Protein AF-A0A2P2MQB2-F1 (afdb_monomer_lite)

Sequence (134 aa):
MSSIVEQGYGVGDVISLLWFKRSLPRYCTQFIEICIMLCADHGPCVSGAHNTIVTARAGKDLVSSLVSGLLTIGPRFGGAIDDAARYFKDAYNRVSFNELFFGQTQDTLVFHSHLLQDILSLGFLSTLLESDAL

Radius of gyration: 20.1 Å; chains: 1; bounding box: 30×62×51 Å

Organism: Rhizophora mucronata (NCBI:txid61149)

Foldseek 3Di:
DVVCVVVPHDPLQVCCCVPVVDRDPPVNSVVVVVVCVVVVDDDCLAQLNVQLVVCVVVVDDNVRSNVSSVVVDDCQEVVLVVVVVVVVVVVVVPPPPDDDDDDCVVVVVVSVVRVCSNNVSPDPVPVVVVVVVD

Structure (mmCIF, N/CA/C/O backbone):
data_AF-A0A2P2MQB2-F1
#
_entry.id   AF-A0A2P2MQB2-F1
#
loop_
_atom_site.group_PDB
_atom_site.id
_atom_site.type_symbol
_atom_site.label_atom_id
_atom_site.label_alt_id
_atom_site.label_comp_id
_atom_site.label_asym_id
_atom_site.label_entity_id
_atom_site.label_seq_id
_atom_site.pdbx_PDB_ins_code
_atom_site.Cartn_x
_atom_site.Cartn_y
_atom_site.Cartn_z
_atom_site.occupancy
_atom_site.B_iso_or_equiv
_atom_site.auth_seq_id
_atom_site.auth_comp_id
_atom_site.auth_asym_id
_atom_site.auth_atom_id
_atom_site.pdbx_PDB_model_num
ATOM 1 N N . MET A 1 1 ? 2.271 -23.656 10.347 1.00 57.75 1 MET A N 1
ATOM 2 C CA . MET A 1 1 ? 2.792 -22.442 11.017 1.00 57.75 1 MET A CA 1
ATOM 3 C C . MET A 1 1 ? 4.130 -22.703 11.696 1.00 57.75 1 MET A C 1
ATOM 5 O O . MET A 1 1 ? 5.021 -21.896 11.488 1.00 57.75 1 MET A O 1
ATOM 9 N N . SER A 1 2 ? 4.313 -23.826 12.406 1.00 70.56 2 SER A N 1
ATOM 10 C CA . SER A 1 2 ? 5.605 -24.205 13.014 1.00 70.56 2 SER A CA 1
ATOM 11 C C . SER A 1 2 ? 6.774 -24.206 12.021 1.00 70.56 2 SER A C 1
ATOM 13 O O . SER A 1 2 ? 7.760 -23.523 12.252 1.00 70.56 2 SER A O 1
ATOM 15 N N . SER A 1 3 ? 6.612 -24.833 10.851 1.00 73.31 3 SER A N 1
ATOM 16 C CA . SER A 1 3 ? 7.680 -24.928 9.843 1.00 73.31 3 SER A CA 1
ATOM 17 C C . SER A 1 3 ? 8.157 -23.583 9.277 1.00 73.31 3 SER A C 1
ATOM 19 O O . SER A 1 3 ? 9.306 -23.471 8.877 1.00 73.31 3 SER A O 1
ATOM 21 N N . ILE A 1 4 ? 7.299 -22.558 9.233 1.00 75.81 4 ILE A N 1
ATOM 22 C CA . ILE A 1 4 ? 7.639 -21.225 8.696 1.00 75.81 4 ILE A CA 1
ATOM 23 C C . ILE A 1 4 ? 8.520 -20.471 9.699 1.00 75.81 4 ILE A C 1
ATOM 25 O O . ILE A 1 4 ? 9.520 -19.862 9.325 1.00 75.81 4 ILE A O 1
ATOM 29 N N . VAL A 1 5 ? 8.169 -20.562 10.984 1.00 75.94 5 VAL A N 1
ATOM 30 C CA . VAL A 1 5 ? 8.920 -19.936 12.079 1.00 75.94 5 VAL A CA 1
ATOM 31 C C . VAL A 1 5 ? 10.243 -20.670 12.315 1.00 75.94 5 VAL A C 1
ATOM 33 O O . VAL A 1 5 ? 11.278 -20.031 12.465 1.00 75.94 5 VAL A O 1
ATOM 36 N N . GLU A 1 6 ? 10.237 -22.005 12.273 1.00 80.00 6 GLU A N 1
ATOM 37 C CA . GLU A 1 6 ? 11.435 -22.842 12.443 1.00 80.00 6 GLU A CA 1
ATOM 38 C C . GLU A 1 6 ? 12.462 -22.652 11.320 1.00 80.00 6 GLU A C 1
ATOM 40 O O . GLU A 1 6 ? 13.664 -22.724 11.560 1.00 80.00 6 GLU A O 1
ATOM 45 N N . GLN A 1 7 ? 12.003 -22.383 10.095 1.00 80.94 7 GLN A N 1
ATOM 46 C CA . GLN A 1 7 ? 12.876 -22.156 8.942 1.00 80.94 7 GLN A CA 1
ATOM 47 C C . GLN A 1 7 ? 13.332 -20.690 8.805 1.00 80.94 7 GLN A C 1
ATOM 49 O O . GLN A 1 7 ? 14.049 -20.368 7.860 1.00 80.94 7 GLN A O 1
ATOM 54 N N . GLY A 1 8 ? 12.941 -19.807 9.733 1.00 83.62 8 GLY A N 1
ATOM 55 C CA . GLY A 1 8 ? 13.397 -18.414 9.775 1.00 83.62 8 GLY A CA 1
ATOM 56 C C . GLY A 1 8 ? 12.862 -17.534 8.643 1.00 83.62 8 GLY A C 1
ATOM 57 O O . GLY A 1 8 ? 13.577 -16.644 8.187 1.00 83.62 8 GLY A O 1
ATOM 58 N N . TYR A 1 9 ? 11.638 -17.790 8.171 1.00 89.25 9 TYR A N 1
ATOM 59 C CA . TYR A 1 9 ? 11.005 -16.997 7.111 1.00 89.25 9 TYR A CA 1
ATOM 60 C C . TYR A 1 9 ? 10.718 -15.571 7.599 1.00 89.25 9 TYR A C 1
ATOM 62 O O . TYR A 1 9 ? 10.142 -15.378 8.673 1.00 89.25 9 TYR A O 1
ATOM 70 N N . GLY A 1 10 ? 11.085 -14.583 6.784 1.00 90.62 10 GLY A N 1
ATOM 71 C CA . GLY A 1 10 ? 10.769 -13.172 6.985 1.00 90.62 10 GLY A CA 1
ATOM 72 C C . GLY A 1 10 ? 9.378 -12.786 6.479 1.00 90.62 10 GLY A C 1
ATOM 73 O O . GLY A 1 10 ? 8.613 -13.605 5.958 1.00 90.62 10 GLY A O 1
ATOM 74 N N . VAL A 1 11 ? 9.050 -11.497 6.591 1.00 93.75 11 VAL A N 1
ATOM 75 C CA . VAL A 1 11 ? 7.770 -10.956 6.106 1.00 93.75 11 VAL A CA 1
ATOM 76 C C . VAL A 1 11 ? 7.697 -11.065 4.583 1.00 93.75 11 VAL A C 1
ATOM 78 O O . VAL A 1 11 ? 6.662 -11.463 4.044 1.00 93.75 11 VAL A O 1
ATOM 81 N N . GLY A 1 12 ? 8.807 -10.799 3.886 1.00 94.50 12 GLY A N 1
ATOM 82 C CA . GLY A 1 12 ? 8.889 -10.940 2.432 1.00 94.50 12 GLY A CA 1
ATOM 83 C C . GLY A 1 12 ? 8.656 -12.378 1.961 1.00 94.50 12 GLY A C 1
ATOM 84 O O . GLY A 1 12 ? 7.986 -12.601 0.949 1.00 94.50 12 GLY A O 1
ATOM 85 N N . ASP A 1 13 ? 9.144 -13.368 2.714 1.00 94.25 13 ASP A N 1
ATOM 86 C CA . ASP A 1 13 ? 8.953 -14.781 2.381 1.00 94.25 13 ASP A CA 1
ATOM 87 C C . ASP A 1 13 ? 7.484 -15.197 2.556 1.00 94.25 13 ASP A C 1
ATOM 89 O O . ASP A 1 13 ? 6.917 -15.860 1.683 1.00 94.25 13 ASP A O 1
ATOM 93 N N . VAL A 1 14 ? 6.827 -14.748 3.631 1.00 94.19 14 VAL A N 1
ATOM 94 C CA . VAL A 1 14 ? 5.392 -14.995 3.860 1.00 94.19 14 VAL A CA 1
ATOM 95 C C . VAL A 1 14 ? 4.538 -14.349 2.766 1.00 94.19 14 VAL A C 1
ATOM 97 O O . VAL A 1 14 ? 3.644 -15.003 2.224 1.00 94.19 14 VAL A O 1
ATOM 100 N N . ILE A 1 15 ? 4.842 -13.106 2.376 1.00 95.56 15 ILE A N 1
ATOM 101 C CA . ILE A 1 15 ? 4.167 -12.430 1.257 1.00 95.56 15 ILE A CA 1
ATOM 102 C C . ILE A 1 15 ? 4.345 -13.229 -0.037 1.00 95.56 15 ILE A C 1
ATOM 104 O O . ILE A 1 15 ? 3.376 -13.434 -0.771 1.00 95.56 15 ILE A O 1
ATOM 108 N N . SER A 1 16 ? 5.550 -13.746 -0.299 1.00 94.62 16 SER A N 1
ATOM 109 C CA . SER A 1 16 ? 5.817 -14.523 -1.512 1.00 94.62 16 SER A CA 1
ATOM 110 C C . SER A 1 16 ? 4.946 -15.780 -1.620 1.00 94.62 16 SER A C 1
ATOM 112 O O . SER A 1 16 ? 4.358 -16.050 -2.674 1.00 94.62 16 SER A O 1
ATOM 114 N N . LEU A 1 17 ? 4.779 -16.495 -0.503 1.00 93.94 17 LEU A N 1
ATOM 115 C CA . LEU A 1 17 ? 3.947 -17.690 -0.421 1.00 93.94 17 LEU A CA 1
ATOM 116 C C . LEU A 1 17 ? 2.459 -17.365 -0.573 1.00 93.94 17 LEU A C 1
ATOM 118 O O . LEU A 1 17 ? 1.753 -18.091 -1.269 1.00 93.94 17 LEU A O 1
ATOM 122 N N . LEU A 1 18 ? 1.969 -16.290 0.048 1.00 95.00 18 LEU A N 1
ATOM 123 C CA . LEU A 1 18 ? 0.545 -15.947 0.014 1.00 95.00 18 LEU A CA 1
ATOM 124 C C . LEU A 1 18 ? 0.111 -15.379 -1.341 1.00 95.00 18 LEU A C 1
ATOM 126 O O . LEU A 1 18 ? -0.938 -15.765 -1.857 1.00 95.00 18 LEU A O 1
ATOM 130 N N . TRP A 1 19 ? 0.901 -14.480 -1.928 1.00 95.81 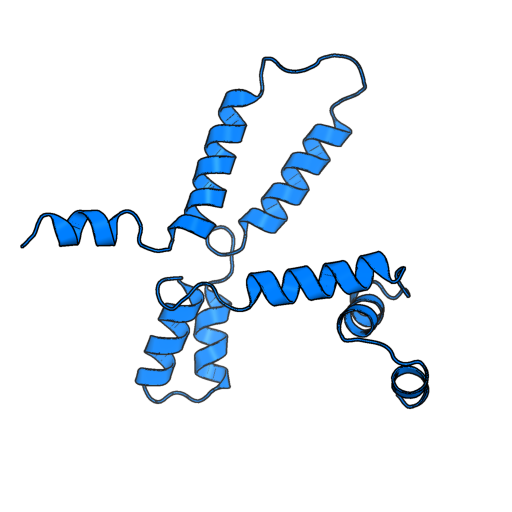19 TRP A N 1
ATOM 131 C CA . TRP A 1 19 ? 0.515 -13.774 -3.154 1.00 95.81 19 TRP A CA 1
ATOM 132 C C . TRP A 1 19 ? 0.868 -14.555 -4.417 1.00 95.81 19 TRP A C 1
ATOM 134 O O . TRP A 1 19 ? 0.053 -14.648 -5.333 1.00 95.81 19 TRP A O 1
ATOM 144 N N . PHE A 1 20 ? 2.061 -15.153 -4.468 1.00 95.19 20 PHE A N 1
ATOM 145 C CA . PHE A 1 20 ? 2.546 -15.851 -5.662 1.00 95.19 20 PHE A CA 1
ATOM 146 C C . PHE A 1 20 ? 2.444 -17.375 -5.564 1.00 95.19 20 PHE A C 1
ATOM 148 O O . PHE A 1 20 ? 2.757 -18.055 -6.542 1.00 95.19 20 PHE A O 1
ATOM 155 N N . LYS A 1 21 ? 2.024 -17.922 -4.411 1.00 94.94 21 LYS A N 1
ATOM 156 C CA . LYS A 1 21 ? 1.933 -19.373 -4.153 1.00 94.94 21 LYS A CA 1
ATOM 157 C C . LYS A 1 21 ? 3.249 -20.116 -4.414 1.00 94.94 21 LYS A C 1
ATOM 159 O O . LYS A 1 21 ? 3.242 -21.291 -4.771 1.00 94.94 21 LYS A O 1
ATOM 164 N N . ARG A 1 22 ? 4.386 -19.429 -4.255 1.00 91.38 22 ARG A N 1
ATOM 165 C CA . ARG A 1 22 ? 5.731 -19.970 -4.495 1.00 91.38 22 ARG A CA 1
ATOM 166 C C . ARG A 1 22 ? 6.739 -19.374 -3.524 1.00 91.38 22 ARG A C 1
ATOM 168 O O . ARG A 1 22 ? 6.632 -18.203 -3.173 1.00 91.38 22 ARG A O 1
ATOM 175 N N . SER A 1 23 ? 7.736 -20.169 -3.147 1.00 91.38 23 SER A N 1
ATOM 176 C CA . SER A 1 23 ? 8.913 -19.664 -2.441 1.00 91.38 23 SER A CA 1
ATOM 177 C C . SER A 1 23 ? 9.806 -18.945 -3.451 1.00 91.38 23 SER A C 1
ATOM 179 O O . SER A 1 23 ? 10.265 -19.545 -4.426 1.00 91.38 23 SER A O 1
ATOM 181 N N . LEU A 1 24 ? 9.968 -17.635 -3.273 1.00 93.88 24 LEU A N 1
ATOM 182 C CA . LEU A 1 24 ? 10.867 -16.831 -4.092 1.00 93.88 24 LEU A CA 1
ATOM 183 C C . LEU A 1 24 ? 12.308 -16.917 -3.561 1.00 93.88 24 LEU A C 1
ATOM 185 O O . LEU A 1 24 ? 12.509 -17.147 -2.370 1.00 93.88 24 LEU A O 1
ATOM 189 N N . PRO A 1 25 ? 13.325 -16.699 -4.414 1.00 94.56 25 PRO A N 1
ATOM 190 C CA . PRO A 1 25 ? 14.701 -16.574 -3.951 1.00 94.56 25 PRO A CA 1
ATOM 191 C C . PRO A 1 25 ? 14.857 -15.441 -2.929 1.00 94.56 25 PRO A C 1
ATOM 193 O O . PRO A 1 25 ? 14.205 -14.403 -3.045 1.00 94.56 25 PRO A O 1
ATOM 196 N N . ARG A 1 26 ? 15.802 -15.593 -1.993 1.00 91.31 26 ARG A N 1
ATOM 197 C CA . ARG A 1 26 ? 16.017 -14.650 -0.879 1.00 91.31 26 ARG A CA 1
ATOM 198 C C . ARG A 1 26 ? 16.233 -13.195 -1.313 1.00 91.31 26 ARG A C 1
ATOM 200 O O . ARG A 1 26 ? 15.793 -12.280 -0.630 1.00 91.31 26 ARG A O 1
ATOM 207 N N . TYR A 1 27 ? 16.873 -12.964 -2.460 1.00 94.62 27 TYR A N 1
ATOM 208 C CA . TYR A 1 27 ? 17.064 -11.602 -2.971 1.00 94.62 27 TYR A CA 1
ATOM 209 C C . TYR A 1 27 ? 15.731 -10.933 -3.359 1.00 94.62 27 TYR A C 1
ATOM 211 O O . TYR A 1 27 ? 15.576 -9.729 -3.180 1.00 94.62 27 TYR A O 1
ATOM 219 N N . CYS A 1 28 ? 14.749 -11.696 -3.857 1.00 95.50 28 CYS A N 1
ATOM 220 C CA . CYS A 1 28 ? 13.421 -11.178 -4.183 1.00 95.50 28 CYS A CA 1
ATOM 221 C C . CYS A 1 28 ? 12.624 -10.854 -2.922 1.00 95.50 28 CYS A C 1
ATOM 223 O O . CYS A 1 28 ? 11.934 -9.841 -2.881 1.00 95.50 28 CYS A O 1
ATOM 225 N N . THR A 1 29 ? 12.690 -11.713 -1.906 1.00 95.25 29 THR A N 1
ATOM 226 C CA . THR A 1 29 ? 11.930 -11.511 -0.668 1.00 95.25 29 THR A CA 1
ATOM 227 C C . THR A 1 29 ? 12.506 -10.359 0.149 1.00 95.25 29 THR A C 1
ATOM 229 O O . THR A 1 29 ? 11.742 -9.527 0.632 1.00 95.25 29 THR A O 1
ATOM 232 N N . GLN A 1 30 ? 13.832 -10.193 0.153 1.00 95.56 30 GLN A N 1
ATOM 233 C CA . GLN A 1 30 ? 14.487 -8.992 0.675 1.00 95.56 30 GLN A CA 1
ATOM 234 C C . GLN A 1 30 ? 14.107 -7.728 -0.113 1.00 95.56 30 GLN A C 1
ATOM 236 O O . GLN A 1 30 ? 13.885 -6.676 0.480 1.00 95.56 30 GLN A O 1
ATOM 241 N N . PHE A 1 31 ? 13.998 -7.811 -1.443 1.00 95.50 31 PHE A N 1
ATOM 242 C CA . PHE A 1 31 ? 13.539 -6.681 -2.255 1.00 95.50 31 PHE A CA 1
ATOM 243 C C . PHE A 1 31 ? 12.103 -6.264 -1.904 1.00 95.50 31 PHE A C 1
ATOM 245 O O . PHE A 1 31 ? 11.838 -5.074 -1.763 1.00 95.50 31 PHE A O 1
ATOM 252 N N . ILE A 1 32 ? 11.199 -7.225 -1.682 1.00 95.44 32 ILE A N 1
ATOM 253 C CA . ILE A 1 32 ? 9.831 -6.947 -1.210 1.00 95.44 32 ILE A CA 1
ATOM 254 C C . ILE A 1 32 ? 9.863 -6.197 0.129 1.00 95.44 32 ILE A C 1
ATOM 256 O O . ILE A 1 32 ? 9.154 -5.206 0.288 1.00 95.44 32 ILE A O 1
ATOM 260 N N . GLU A 1 33 ? 10.699 -6.626 1.076 1.00 95.56 33 GLU A N 1
ATOM 261 C CA . GLU A 1 33 ? 10.846 -5.943 2.368 1.00 95.56 33 GLU A CA 1
ATOM 262 C C . GLU A 1 33 ? 11.380 -4.515 2.207 1.00 95.56 33 GLU A C 1
ATOM 264 O O . GLU A 1 33 ? 10.867 -3.596 2.844 1.00 95.56 33 GLU A O 1
ATOM 269 N N . ILE A 1 34 ? 12.347 -4.300 1.310 1.00 96.50 34 ILE A N 1
ATOM 270 C CA . ILE A 1 34 ? 12.848 -2.959 0.977 1.00 96.50 34 ILE A CA 1
ATOM 271 C C . ILE A 1 34 ? 11.726 -2.082 0.413 1.00 96.50 34 ILE A C 1
ATOM 273 O O . ILE A 1 34 ? 11.575 -0.948 0.861 1.00 96.50 34 ILE A O 1
ATOM 277 N N . CYS A 1 35 ? 10.906 -2.590 -0.512 1.00 94.81 35 CYS A N 1
ATOM 278 C CA . CYS A 1 35 ? 9.761 -1.844 -1.040 1.00 94.81 35 CYS A CA 1
ATOM 279 C C . CYS A 1 35 ? 8.772 -1.447 0.067 1.00 94.81 35 CYS A C 1
ATOM 281 O O . CYS A 1 35 ? 8.317 -0.308 0.091 1.00 94.81 35 CYS A O 1
ATOM 283 N N . ILE A 1 36 ? 8.478 -2.349 1.010 1.00 95.00 36 ILE A N 1
ATOM 284 C CA . ILE A 1 36 ? 7.590 -2.050 2.145 1.00 95.00 36 ILE A CA 1
ATOM 285 C C . ILE A 1 36 ? 8.187 -0.955 3.033 1.00 95.00 36 ILE A C 1
ATOM 287 O O . ILE A 1 36 ? 7.477 -0.027 3.409 1.00 95.00 36 ILE A O 1
ATOM 291 N N . MET A 1 37 ? 9.483 -1.036 3.348 1.00 94.81 37 MET A N 1
ATOM 292 C CA . MET A 1 37 ? 10.158 -0.027 4.171 1.00 94.81 37 MET A CA 1
ATOM 293 C C . MET A 1 37 ? 10.185 1.347 3.495 1.00 94.81 37 MET A C 1
ATOM 295 O O . MET A 1 37 ? 9.950 2.353 4.158 1.00 94.81 37 MET A O 1
ATOM 299 N N . LEU A 1 38 ? 10.449 1.397 2.186 1.00 92.69 38 LEU A N 1
ATOM 300 C CA . LEU A 1 38 ? 10.507 2.650 1.429 1.00 92.69 38 LEU A CA 1
ATOM 301 C C . LEU A 1 38 ? 9.138 3.325 1.290 1.00 92.69 38 LEU A C 1
ATOM 303 O O . LEU A 1 38 ? 9.073 4.550 1.275 1.00 92.69 38 LEU A O 1
ATOM 307 N N . CYS A 1 39 ? 8.062 2.542 1.204 1.00 93.12 39 CYS A N 1
ATOM 308 C CA . CYS A 1 39 ? 6.695 3.046 1.056 1.00 93.12 39 CYS A CA 1
ATOM 309 C C . CYS A 1 39 ? 5.951 3.221 2.392 1.00 93.12 39 CYS A C 1
ATOM 311 O O . CYS A 1 39 ? 4.752 3.490 2.378 1.00 93.12 39 CYS A O 1
ATOM 313 N N . ALA A 1 40 ? 6.615 3.022 3.537 1.00 93.62 40 ALA A N 1
ATOM 314 C CA . ALA A 1 40 ? 5.947 2.973 4.836 1.00 93.62 40 ALA A CA 1
ATOM 315 C C . ALA A 1 40 ? 5.256 4.295 5.218 1.00 93.62 40 ALA A C 1
ATOM 317 O O . ALA A 1 40 ? 4.159 4.264 5.773 1.00 93.62 40 ALA A O 1
ATOM 318 N N . ASP A 1 41 ? 5.882 5.438 4.926 1.00 92.62 41 ASP A N 1
ATOM 319 C CA . ASP A 1 41 ? 5.293 6.762 5.132 1.00 92.62 41 ASP A CA 1
ATOM 320 C C . ASP A 1 41 ? 5.991 7.817 4.258 1.00 92.62 41 ASP A C 1
ATOM 322 O O . ASP A 1 41 ? 7.211 7.808 4.087 1.00 92.62 41 ASP A O 1
ATOM 326 N N . HIS A 1 42 ? 5.200 8.755 3.742 1.00 94.12 42 HIS A N 1
ATOM 327 C CA . HIS A 1 42 ? 5.655 9.930 3.000 1.00 94.12 42 HIS A CA 1
ATOM 328 C C . HIS A 1 42 ? 5.134 11.227 3.639 1.00 94.12 42 HIS A C 1
ATOM 330 O O . HIS A 1 42 ? 5.024 12.254 2.985 1.00 94.12 42 HIS A O 1
ATOM 336 N N . GLY A 1 43 ? 4.822 11.210 4.933 1.00 93.25 43 GLY A N 1
ATOM 337 C CA . GLY A 1 43 ? 4.435 12.391 5.689 1.00 93.25 43 GLY A CA 1
ATOM 338 C C . GLY A 1 43 ? 2.954 12.768 5.546 1.00 93.25 43 GLY A C 1
ATOM 339 O O . GLY A 1 43 ? 2.208 12.207 4.747 1.00 93.25 43 GLY A O 1
ATOM 340 N N . PRO A 1 44 ? 2.487 13.751 6.333 1.00 95.12 44 PRO A N 1
ATOM 341 C CA . PRO A 1 44 ? 1.058 13.995 6.546 1.00 95.12 44 PRO A CA 1
ATOM 342 C C . PRO A 1 44 ? 0.344 14.713 5.391 1.00 95.12 44 PRO A C 1
ATOM 344 O O . PRO A 1 44 ? -0.883 14.810 5.406 1.00 95.12 44 PRO A O 1
ATOM 347 N N . CYS A 1 45 ? 1.085 15.252 4.419 1.00 94.25 45 CYS A N 1
ATOM 348 C CA . CYS A 1 45 ? 0.523 16.063 3.335 1.00 94.25 45 CYS A CA 1
ATOM 349 C C . CYS A 1 45 ? 0.013 15.234 2.149 1.00 94.25 45 CYS A C 1
ATOM 351 O O . CYS A 1 45 ? -0.654 15.781 1.274 1.00 94.25 45 CYS A O 1
ATOM 353 N N . VAL A 1 46 ? 0.295 13.930 2.114 1.00 92.12 46 VAL A N 1
ATOM 354 C CA . VAL A 1 46 ? -0.219 13.045 1.063 1.00 92.12 46 VAL A CA 1
ATOM 355 C C . VAL A 1 46 ? -1.685 12.685 1.318 1.00 92.12 46 VAL A C 1
ATOM 357 O O . VAL A 1 46 ? -2.127 12.621 2.469 1.00 92.12 46 VAL A O 1
ATOM 360 N N . SER A 1 47 ? -2.453 12.415 0.257 1.00 92.38 47 SER A N 1
ATOM 361 C CA . SER A 1 47 ? -3.914 12.239 0.334 1.00 92.38 47 SER A CA 1
ATOM 362 C C . SER A 1 47 ? -4.357 11.183 1.356 1.00 92.38 47 SER A C 1
ATOM 364 O O . SER A 1 47 ? -5.277 11.432 2.138 1.00 92.38 47 SER A O 1
ATOM 366 N N . GLY A 1 48 ? -3.674 10.035 1.411 1.00 95.00 48 GLY A N 1
ATOM 367 C CA . GLY A 1 48 ? -4.002 8.965 2.358 1.00 95.00 48 GLY A CA 1
ATOM 368 C C . GLY A 1 48 ? -3.730 9.330 3.818 1.00 95.00 48 GLY A C 1
ATOM 369 O O . GLY A 1 48 ? -4.577 9.094 4.688 1.00 95.00 48 GLY A O 1
ATOM 370 N N . ALA A 1 49 ? -2.580 9.950 4.096 1.00 95.75 49 ALA A N 1
ATOM 371 C CA . ALA A 1 49 ? -2.217 10.376 5.444 1.00 95.75 49 ALA A CA 1
ATOM 372 C C . ALA A 1 49 ? -3.145 11.497 5.933 1.00 95.75 49 ALA A C 1
ATOM 374 O O . ALA A 1 49 ? -3.681 11.416 7.040 1.00 95.75 49 ALA A O 1
ATOM 375 N N . HIS A 1 50 ? -3.421 12.489 5.081 1.00 97.12 50 HIS A N 1
ATOM 376 C CA . HIS A 1 50 ? -4.306 13.604 5.405 1.00 97.12 50 HIS A CA 1
ATOM 377 C C . HIS A 1 50 ? -5.719 13.126 5.774 1.00 97.12 50 HIS A C 1
ATOM 379 O O . HIS A 1 50 ? -6.243 13.488 6.831 1.00 97.12 50 HIS A O 1
ATOM 385 N N . ASN A 1 51 ? -6.314 12.242 4.965 1.00 96.38 51 ASN A N 1
ATOM 386 C CA . ASN A 1 51 ? -7.640 11.686 5.242 1.00 96.38 51 ASN A CA 1
ATOM 387 C C . ASN A 1 51 ? -7.672 10.856 6.531 1.00 96.38 51 ASN A C 1
ATOM 389 O O . ASN A 1 51 ? -8.627 10.962 7.307 1.00 96.38 51 ASN A O 1
ATOM 393 N N . THR A 1 52 ? -6.620 10.078 6.797 1.00 98.25 52 THR A N 1
ATOM 394 C CA . THR A 1 52 ? -6.485 9.315 8.047 1.00 98.25 52 THR A CA 1
ATOM 395 C C . THR A 1 52 ? -6.453 10.248 9.257 1.00 98.25 52 THR A C 1
ATOM 397 O O . THR A 1 52 ? -7.193 10.040 10.218 1.00 98.25 52 THR A O 1
ATOM 400 N N . ILE A 1 53 ? -5.655 11.320 9.193 1.00 98.19 53 ILE A N 1
ATOM 401 C CA . ILE A 1 53 ? -5.508 12.305 10.273 1.00 98.19 53 ILE A CA 1
ATOM 402 C C . ILE A 1 53 ? -6.825 13.043 10.531 1.00 98.19 53 ILE A C 1
ATOM 404 O O . ILE A 1 53 ? -7.234 13.171 11.685 1.00 98.19 53 ILE A O 1
ATOM 408 N N . VAL A 1 54 ? -7.510 13.511 9.483 1.00 98.38 54 VAL A N 1
ATOM 409 C CA . VAL A 1 54 ? -8.804 14.205 9.614 1.00 98.38 54 VAL A CA 1
ATOM 410 C C . VAL A 1 54 ? -9.857 13.281 10.224 1.00 98.38 54 VAL A C 1
ATOM 412 O O . VAL A 1 54 ? -10.581 13.680 11.135 1.00 98.38 54 VAL A O 1
ATOM 415 N N . THR A 1 55 ? -9.906 12.025 9.779 1.00 98.06 55 THR A N 1
ATOM 416 C CA . THR A 1 55 ? -10.880 11.036 10.265 1.00 98.06 55 THR A CA 1
ATOM 417 C C . THR A 1 55 ? -10.619 10.659 11.725 1.00 98.06 55 THR A C 1
ATOM 419 O O . THR A 1 55 ? -11.555 10.619 12.525 1.00 98.06 55 THR A O 1
ATOM 422 N N . ALA A 1 56 ? -9.352 10.485 12.110 1.00 98.38 56 ALA A N 1
ATOM 423 C CA . ALA A 1 56 ? -8.971 10.264 13.502 1.00 98.38 56 ALA A CA 1
ATOM 424 C C . ALA A 1 56 ? -9.315 11.480 14.380 1.00 98.38 56 ALA A C 1
ATOM 426 O O . ALA A 1 56 ? -9.857 11.324 15.474 1.00 98.38 56 ALA A O 1
ATOM 427 N N . ARG A 1 57 ? -9.084 12.706 13.882 1.00 98.25 57 ARG A N 1
ATOM 428 C CA . ARG A 1 57 ? -9.473 13.953 14.569 1.00 98.25 57 ARG A CA 1
ATOM 429 C C . ARG A 1 57 ? -10.985 14.121 14.709 1.00 98.25 57 ARG A C 1
ATOM 431 O O . ARG A 1 57 ? -11.425 14.783 15.643 1.00 98.25 57 ARG A O 1
ATOM 438 N N . ALA A 1 58 ? -11.775 13.487 13.847 1.00 98.31 58 ALA A N 1
ATOM 439 C CA . ALA A 1 58 ? -13.227 13.404 13.985 1.00 98.31 58 ALA A CA 1
ATOM 440 C C . ALA A 1 58 ? -13.688 12.370 15.038 1.00 98.31 58 ALA A C 1
ATOM 442 O O . ALA A 1 58 ? -14.886 12.127 15.173 1.00 98.31 58 ALA A O 1
ATOM 443 N N . GLY A 1 59 ? -12.762 11.749 15.783 1.00 97.75 59 GLY A N 1
ATOM 444 C CA . GLY A 1 59 ? -13.068 10.803 16.859 1.00 97.75 59 GLY A CA 1
ATOM 445 C C . GLY A 1 59 ? -13.442 9.402 16.373 1.00 97.75 59 GLY A C 1
ATOM 446 O O . GLY A 1 59 ? -14.104 8.655 17.093 1.00 97.75 59 GLY A O 1
ATOM 447 N N . LYS A 1 60 ? -13.066 9.041 15.142 1.00 98.44 60 LYS A N 1
ATOM 448 C CA . LYS A 1 60 ? -13.311 7.706 14.584 1.00 98.44 60 LYS A CA 1
ATOM 449 C C . LYS A 1 60 ? -12.263 6.704 15.072 1.00 98.44 60 LYS A C 1
ATOM 451 O O . LYS A 1 60 ? -11.140 7.064 15.413 1.00 98.44 60 LYS A O 1
ATOM 456 N N . ASP A 1 61 ? -12.641 5.429 15.089 1.00 97.94 61 ASP A N 1
ATOM 457 C CA . ASP A 1 6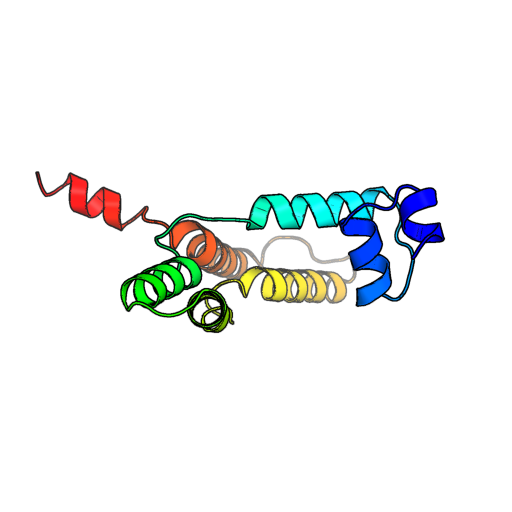1 ? -11.762 4.329 15.482 1.00 97.94 61 ASP A CA 1
ATOM 458 C C . ASP A 1 61 ? -10.604 4.111 14.486 1.00 97.94 61 ASP A C 1
ATOM 460 O O . ASP A 1 61 ? -10.577 4.679 13.388 1.00 97.94 61 ASP A O 1
ATOM 464 N N . LEU A 1 62 ? -9.641 3.270 14.879 1.00 98.06 62 LEU A N 1
ATOM 465 C CA . LEU A 1 62 ? -8.436 2.981 14.098 1.00 98.06 62 LEU A CA 1
ATOM 466 C C . LEU A 1 62 ? -8.762 2.443 12.699 1.00 98.06 62 LEU A C 1
ATOM 468 O O . LEU A 1 62 ? -8.159 2.887 11.724 1.00 98.06 62 LEU A O 1
ATOM 472 N N . VAL A 1 63 ? -9.714 1.511 12.592 1.00 98.38 63 VAL A N 1
ATOM 473 C CA . VAL A 1 63 ? -10.064 0.879 11.314 1.00 98.38 63 VAL A CA 1
ATOM 474 C C . VAL A 1 63 ? -10.746 1.899 10.412 1.00 98.38 63 VAL A C 1
ATOM 476 O O . VAL A 1 63 ? -10.337 2.062 9.266 1.00 98.38 63 VAL A O 1
ATOM 479 N N . SER A 1 64 ? -11.722 2.645 10.937 1.00 98.25 64 SER A N 1
ATOM 480 C CA . SER A 1 64 ? -12.388 3.725 10.200 1.00 98.25 64 SER A CA 1
ATOM 481 C C . SER A 1 64 ? -11.399 4.779 9.693 1.00 98.25 64 SER A C 1
ATOM 483 O O . SER A 1 64 ? -11.492 5.217 8.546 1.00 98.25 64 SER A O 1
ATOM 485 N N . SER A 1 65 ? -10.444 5.184 10.534 1.00 98.38 65 SER A N 1
ATOM 486 C CA . SER A 1 65 ? -9.444 6.196 10.181 1.00 98.38 65 SER A CA 1
ATOM 487 C C . SER A 1 65 ? -8.480 5.684 9.114 1.00 98.38 65 SER A C 1
ATOM 489 O O . SER A 1 65 ? -8.256 6.374 8.122 1.00 98.38 65 SER A O 1
ATOM 491 N N . LEU A 1 66 ? -7.978 4.455 9.265 1.00 98.19 66 LEU A N 1
ATOM 492 C CA . LEU A 1 66 ? -7.092 3.818 8.291 1.00 98.19 66 LEU A CA 1
ATOM 493 C C . LEU A 1 66 ? -7.780 3.637 6.933 1.00 98.19 66 LEU A C 1
ATOM 495 O O . LEU A 1 66 ? -7.224 4.003 5.901 1.00 98.19 66 LEU A O 1
ATOM 499 N N . VAL A 1 67 ? -9.000 3.094 6.922 1.00 98.38 67 VAL A N 1
ATOM 500 C CA . VAL A 1 67 ? -9.746 2.838 5.682 1.00 98.38 67 VAL A CA 1
ATOM 501 C C . VAL A 1 67 ? -10.049 4.143 4.944 1.00 98.38 67 VAL A C 1
ATOM 503 O O . VAL A 1 67 ? -9.939 4.178 3.723 1.00 98.38 67 VAL A O 1
ATOM 506 N N . SER A 1 68 ? -10.352 5.231 5.660 1.00 98.12 68 SER A N 1
ATOM 507 C CA . SER A 1 68 ? -10.535 6.561 5.058 1.00 98.12 68 SER A CA 1
ATOM 508 C C . SER A 1 68 ? -9.306 7.031 4.265 1.00 98.12 68 SER A C 1
ATOM 510 O O . SER A 1 68 ? -9.446 7.586 3.174 1.00 98.12 68 SER A O 1
ATOM 512 N N . GLY A 1 69 ? -8.098 6.756 4.769 1.00 97.38 69 GLY A N 1
ATOM 513 C CA . GLY A 1 69 ? -6.854 6.982 4.035 1.00 97.38 69 GLY A CA 1
ATOM 514 C C . GLY A 1 69 ? -6.662 6.019 2.867 1.00 97.38 69 GLY A C 1
ATOM 515 O O . GLY A 1 69 ? -6.388 6.454 1.751 1.00 97.38 69 GLY A O 1
ATOM 516 N N . LEU A 1 70 ? -6.844 4.715 3.091 1.00 97.50 70 LEU A N 1
ATOM 517 C CA . LEU A 1 70 ? -6.654 3.688 2.058 1.00 97.50 70 LEU A CA 1
ATOM 518 C C . LEU A 1 70 ? -7.579 3.874 0.849 1.00 97.50 70 LEU A C 1
ATOM 520 O O . LEU A 1 70 ? -7.165 3.610 -0.274 1.00 97.50 70 LEU A O 1
ATOM 524 N N . LEU A 1 71 ? -8.800 4.375 1.052 1.00 97.56 71 LEU A N 1
ATOM 525 C CA . LEU A 1 71 ? -9.757 4.653 -0.027 1.00 97.56 71 LEU A CA 1
ATOM 526 C C . LEU A 1 71 ? -9.310 5.770 -0.982 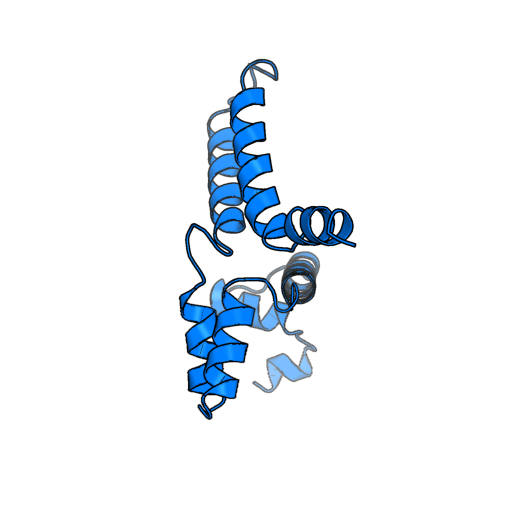1.00 97.56 71 LEU A C 1
ATOM 528 O O . LEU A 1 71 ? -9.922 5.953 -2.032 1.00 97.56 71 LEU A O 1
ATOM 532 N N . THR A 1 72 ? -8.256 6.511 -0.639 1.00 96.50 72 THR A N 1
ATOM 533 C CA . THR A 1 72 ? -7.638 7.485 -1.550 1.00 96.50 72 THR A CA 1
ATOM 534 C C . THR A 1 72 ? -6.647 6.852 -2.522 1.00 96.50 72 THR A C 1
ATOM 536 O O . THR A 1 72 ? -6.312 7.483 -3.523 1.00 96.50 72 THR A O 1
ATOM 539 N N . ILE A 1 73 ? -6.183 5.623 -2.255 1.00 94.50 73 ILE A N 1
ATOM 540 C CA . ILE A 1 73 ? -5.239 4.915 -3.124 1.00 94.50 73 ILE A CA 1
ATOM 541 C C . ILE A 1 73 ? -5.939 4.582 -4.440 1.00 94.50 73 ILE A C 1
ATOM 543 O O . ILE A 1 73 ? -6.992 3.945 -4.469 1.00 94.50 73 ILE A O 1
ATOM 547 N N . GLY A 1 74 ? -5.342 5.019 -5.543 1.00 92.75 74 GLY A N 1
ATOM 548 C CA . GLY A 1 74 ? -5.924 4.904 -6.872 1.00 92.75 74 GLY A CA 1
ATOM 549 C C . GLY A 1 74 ? -5.018 5.507 -7.947 1.00 92.75 74 GLY A C 1
ATOM 550 O O . GLY A 1 74 ? -3.842 5.762 -7.694 1.00 92.75 74 GLY A O 1
ATOM 551 N N . PRO A 1 75 ? -5.540 5.793 -9.153 1.00 89.75 75 PRO A N 1
ATOM 552 C CA . PRO A 1 75 ? -4.712 6.203 -10.294 1.00 89.75 75 PRO A CA 1
ATOM 553 C C . PRO A 1 75 ? -3.946 7.520 -10.084 1.00 89.75 75 PRO A C 1
ATOM 555 O O . PRO A 1 75 ? -2.998 7.789 -10.805 1.00 89.75 75 PRO A O 1
ATOM 558 N N . ARG A 1 76 ? -4.352 8.358 -9.120 1.00 89.38 76 ARG A N 1
ATOM 559 C CA . ARG A 1 76 ? -3.708 9.652 -8.819 1.00 89.38 76 ARG A CA 1
ATOM 560 C C . ARG A 1 76 ? -2.930 9.680 -7.501 1.00 89.38 76 ARG A C 1
ATOM 562 O O . ARG A 1 76 ? -2.364 10.714 -7.178 1.00 89.38 76 ARG A O 1
ATOM 569 N N . PHE A 1 77 ? -2.971 8.600 -6.723 1.00 89.31 77 PHE A N 1
ATOM 570 C CA . PHE A 1 77 ? -2.249 8.484 -5.459 1.00 89.31 77 PHE A CA 1
ATOM 571 C C . PHE A 1 77 ? -1.835 7.026 -5.263 1.00 89.31 77 PHE A C 1
ATOM 573 O O . PHE A 1 77 ? -2.676 6.161 -5.002 1.00 89.31 77 PHE A O 1
ATOM 580 N N . GLY A 1 78 ? -0.543 6.750 -5.453 1.00 89.25 78 GLY A N 1
ATOM 581 C CA . GLY A 1 78 ? 0.041 5.405 -5.364 1.00 89.25 78 GLY A CA 1
ATOM 582 C C . GLY A 1 78 ? -0.087 4.556 -6.638 1.00 89.25 78 GLY A C 1
ATOM 583 O O . GLY A 1 78 ? 0.480 3.466 -6.706 1.00 89.25 78 GLY A O 1
ATOM 584 N N . GLY A 1 79 ? -0.799 5.043 -7.658 1.00 91.06 79 GLY A N 1
ATOM 585 C CA . GLY A 1 79 ? -1.004 4.348 -8.931 1.00 91.06 79 GLY A CA 1
ATOM 586 C C . GLY A 1 79 ? 0.210 4.341 -9.867 1.00 91.06 79 GLY A C 1
ATOM 587 O O . GLY A 1 79 ? 0.336 3.416 -10.671 1.00 91.06 79 GLY A O 1
ATOM 588 N N . ALA A 1 80 ? 1.141 5.299 -9.743 1.00 90.62 80 ALA A N 1
ATOM 589 C CA . ALA A 1 80 ? 2.241 5.433 -10.703 1.00 90.62 80 ALA A CA 1
ATOM 590 C C . ALA A 1 80 ? 3.172 4.212 -10.745 1.00 90.62 80 ALA A C 1
ATOM 592 O O . ALA A 1 80 ? 3.810 3.969 -11.767 1.00 90.62 80 ALA A O 1
ATOM 593 N N . ILE A 1 81 ? 3.244 3.421 -9.667 1.00 90.06 81 ILE A N 1
ATOM 594 C CA . ILE A 1 81 ? 4.057 2.197 -9.617 1.00 90.06 81 ILE A CA 1
ATOM 595 C C . ILE A 1 81 ? 3.506 1.132 -10.582 1.00 90.06 81 ILE A C 1
ATOM 597 O O . ILE A 1 81 ? 4.280 0.532 -11.333 1.00 90.06 81 ILE A O 1
ATOM 601 N N . ASP A 1 82 ? 2.187 0.900 -10.589 1.00 90.88 82 ASP A N 1
ATOM 602 C CA . ASP A 1 82 ? 1.559 -0.078 -11.496 1.00 90.88 82 ASP A CA 1
ATOM 603 C C . ASP A 1 82 ? 1.613 0.415 -12.945 1.00 90.88 82 ASP A C 1
ATOM 605 O O . ASP A 1 82 ? 1.960 -0.346 -13.852 1.00 90.88 82 ASP A O 1
ATOM 609 N N . ASP A 1 83 ? 1.365 1.710 -13.155 1.00 89.00 83 ASP A N 1
ATOM 610 C CA . ASP A 1 83 ? 1.481 2.323 -14.475 1.00 89.00 83 ASP A CA 1
ATOM 611 C C . ASP A 1 83 ? 2.913 2.196 -15.008 1.00 89.00 83 ASP A C 1
ATOM 613 O O . ASP A 1 83 ? 3.100 1.715 -16.126 1.00 89.00 83 ASP A O 1
ATOM 617 N N . ALA A 1 84 ? 3.938 2.503 -14.205 1.00 87.56 84 ALA A N 1
ATOM 618 C CA . ALA A 1 84 ? 5.345 2.342 -14.591 1.00 87.56 84 ALA A CA 1
ATOM 619 C C . ALA A 1 84 ? 5.637 0.924 -15.061 1.00 87.56 84 ALA A C 1
ATOM 621 O O . ALA A 1 84 ? 6.186 0.720 -16.146 1.00 87.56 84 ALA A O 1
ATOM 622 N N . ALA A 1 85 ? 5.234 -0.064 -14.263 1.00 90.44 85 ALA A N 1
ATOM 623 C CA . ALA A 1 85 ? 5.449 -1.463 -14.588 1.00 90.44 85 ALA A CA 1
ATOM 624 C C . ALA A 1 85 ? 4.792 -1.843 -15.924 1.00 90.44 85 ALA A C 1
ATOM 626 O O . ALA A 1 85 ? 5.403 -2.556 -16.723 1.00 90.44 85 ALA A O 1
ATOM 627 N N . ARG A 1 86 ? 3.579 -1.347 -16.203 1.00 89.12 86 ARG A N 1
ATOM 628 C CA . ARG A 1 86 ? 2.883 -1.576 -17.479 1.00 89.12 86 ARG A CA 1
ATOM 629 C C . ARG A 1 86 ? 3.586 -0.891 -18.645 1.00 89.12 86 ARG A C 1
ATOM 631 O O . ARG A 1 86 ? 3.850 -1.563 -19.640 1.00 89.12 86 ARG A O 1
ATOM 638 N N . TYR A 1 87 ? 3.923 0.393 -18.514 1.00 88.44 87 TYR A N 1
ATOM 639 C CA . TYR A 1 87 ? 4.571 1.177 -19.568 1.00 88.44 87 TYR A CA 1
ATOM 640 C C . TYR A 1 87 ? 5.935 0.599 -19.951 1.00 88.44 87 TYR A C 1
ATOM 642 O O . TYR A 1 87 ? 6.180 0.326 -21.126 1.00 88.44 87 TYR A O 1
ATOM 650 N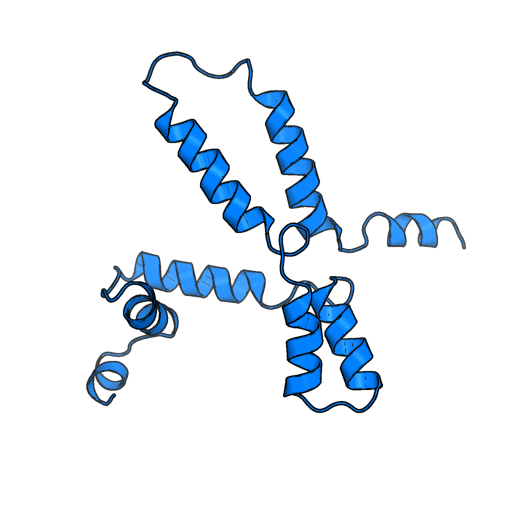 N . PHE A 1 88 ? 6.806 0.334 -18.972 1.00 86.19 88 PHE A N 1
ATOM 651 C CA . PHE A 1 88 ? 8.132 -0.224 -19.248 1.00 86.19 88 PHE A CA 1
ATOM 652 C C . PHE A 1 88 ? 8.059 -1.642 -19.814 1.00 86.19 88 PHE A C 1
ATOM 654 O O . PHE A 1 88 ? 8.829 -1.984 -20.711 1.00 86.19 88 PHE A O 1
ATOM 661 N N . LYS A 1 89 ? 7.117 -2.466 -19.339 1.00 88.00 89 LYS A N 1
ATOM 662 C CA . LYS A 1 89 ? 6.908 -3.812 -19.881 1.00 88.00 89 LYS A CA 1
ATOM 663 C C . LYS A 1 89 ? 6.414 -3.773 -21.326 1.00 88.00 89 LYS A C 1
ATOM 665 O O . LYS A 1 89 ? 6.881 -4.562 -22.142 1.00 88.00 89 LYS A O 1
ATOM 670 N N . ASP A 1 90 ? 5.475 -2.887 -21.643 1.00 87.62 90 ASP A N 1
ATOM 671 C CA . ASP A 1 90 ? 4.950 -2.735 -23.000 1.00 87.62 90 ASP A CA 1
ATOM 672 C C . ASP A 1 90 ? 6.034 -2.228 -23.961 1.00 87.62 90 ASP A C 1
ATOM 674 O O . ASP A 1 90 ? 6.260 -2.831 -25.009 1.00 87.62 90 ASP A O 1
ATOM 678 N N . ALA A 1 91 ? 6.796 -1.207 -23.557 1.00 85.81 91 ALA A N 1
ATOM 679 C CA . ALA A 1 91 ? 7.948 -0.725 -24.315 1.00 85.81 91 ALA A CA 1
ATOM 680 C C . ALA A 1 91 ? 8.975 -1.843 -24.560 1.00 85.81 91 ALA A C 1
ATOM 682 O O . ALA A 1 91 ? 9.389 -2.061 -25.696 1.00 85.81 91 ALA A O 1
ATOM 683 N N . TYR A 1 92 ? 9.329 -2.607 -23.522 1.00 84.25 92 TYR A N 1
ATOM 684 C CA . TYR A 1 92 ? 10.250 -3.738 -23.647 1.00 84.25 92 TYR A CA 1
ATOM 685 C C . TYR A 1 92 ? 9.755 -4.791 -24.649 1.00 84.25 92 TYR A C 1
ATOM 687 O O . TYR A 1 92 ? 10.523 -5.251 -25.488 1.00 84.25 92 TYR A O 1
ATOM 695 N N . ASN A 1 93 ? 8.468 -5.142 -24.608 1.00 86.94 93 ASN A N 1
ATOM 696 C CA . ASN A 1 93 ? 7.894 -6.145 -25.507 1.00 86.94 93 ASN A CA 1
ATOM 697 C C . ASN A 1 93 ? 7.790 -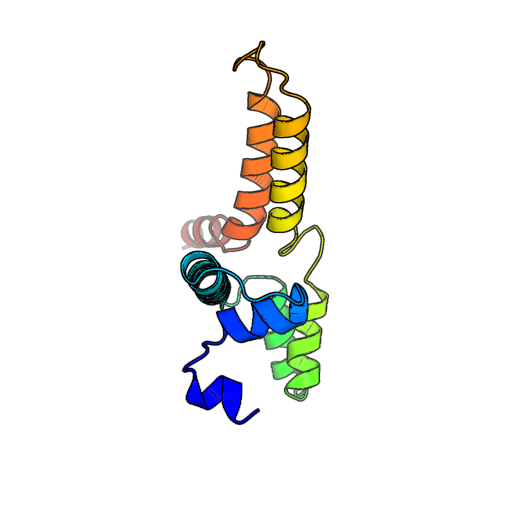5.662 -26.962 1.00 86.94 93 ASN A C 1
ATOM 699 O O . ASN A 1 93 ? 7.861 -6.474 -27.883 1.00 86.94 93 ASN A O 1
ATOM 703 N N . ARG A 1 94 ? 7.597 -4.356 -27.178 1.00 81.19 94 ARG A N 1
ATOM 704 C CA . ARG A 1 94 ? 7.531 -3.750 -28.518 1.00 81.19 94 ARG A CA 1
ATOM 705 C C . ARG A 1 94 ? 8.911 -3.606 -29.154 1.00 81.19 94 ARG A C 1
ATOM 707 O O . ARG A 1 94 ? 9.023 -3.687 -30.377 1.00 81.19 94 ARG A O 1
ATOM 714 N N . VAL A 1 95 ? 9.962 -3.426 -28.351 1.00 61.28 95 VAL A N 1
ATOM 715 C CA . VAL A 1 95 ? 11.341 -3.288 -28.835 1.00 61.28 95 VAL A CA 1
ATOM 716 C C . VAL A 1 95 ? 11.908 -4.661 -29.208 1.00 61.28 95 VAL A C 1
ATOM 718 O O . VAL A 1 95 ? 12.668 -5.304 -28.490 1.00 61.28 95 VAL A O 1
ATOM 721 N N . SER A 1 96 ? 11.560 -5.088 -30.419 1.00 49.09 96 SER A N 1
ATOM 722 C CA . SER A 1 96 ? 12.331 -6.058 -31.192 1.00 49.09 96 SER A CA 1
ATOM 723 C C . SER A 1 96 ? 13.633 -5.388 -31.660 1.00 49.09 96 SER A C 1
ATOM 725 O O . SER A 1 96 ? 13.656 -4.788 -32.723 1.00 49.09 96 SER A O 1
ATOM 727 N N . PHE A 1 97 ? 14.686 -5.442 -30.839 1.00 47.47 97 PHE A N 1
ATOM 728 C CA . PHE A 1 97 ? 16.130 -5.287 -31.134 1.00 47.47 97 PHE A CA 1
ATOM 729 C C . PHE A 1 97 ? 16.674 -4.141 -32.038 1.00 47.47 97 PHE A C 1
ATOM 731 O O . PHE A 1 97 ? 17.891 -4.018 -32.090 1.00 47.47 97 PHE A O 1
ATOM 738 N N . ASN A 1 98 ? 15.898 -3.287 -32.724 1.00 40.25 98 ASN A N 1
ATOM 739 C CA . ASN A 1 98 ? 16.464 -2.539 -33.864 1.00 40.25 98 ASN A CA 1
ATOM 740 C C . ASN A 1 98 ? 16.132 -1.055 -34.059 1.00 40.25 98 ASN A C 1
ATOM 742 O O . ASN A 1 98 ? 16.485 -0.527 -35.105 1.00 40.25 98 ASN A O 1
ATOM 746 N N . GLU A 1 99 ? 15.568 -0.328 -33.097 1.00 43.69 99 GLU A N 1
ATOM 747 C CA . GLU A 1 99 ? 15.496 1.135 -33.235 1.00 43.69 99 GLU A CA 1
ATOM 748 C C . GLU A 1 99 ? 15.552 1.809 -31.874 1.00 43.69 99 GLU A C 1
ATOM 750 O O . GLU A 1 99 ? 14.660 1.691 -31.036 1.00 43.69 99 GLU A O 1
ATOM 755 N N . LEU A 1 100 ? 16.681 2.463 -31.633 1.00 44.56 100 LEU A N 1
ATOM 756 C CA . LEU A 1 100 ? 17.092 2.896 -30.321 1.00 44.56 100 LEU A CA 1
ATOM 757 C C . LEU A 1 100 ? 17.200 4.433 -30.270 1.00 44.56 100 LEU A C 1
ATOM 759 O O . LEU A 1 100 ? 17.977 5.048 -30.995 1.00 44.56 100 LEU A O 1
ATOM 763 N N . PHE A 1 101 ? 16.441 5.002 -29.331 1.00 43.56 101 PHE A N 1
ATOM 764 C CA . PHE A 1 101 ? 16.727 6.205 -28.531 1.00 43.56 101 PHE A CA 1
ATOM 765 C C . PHE A 1 101 ? 16.350 7.641 -28.946 1.00 43.56 101 PHE A C 1
ATOM 767 O O . PHE A 1 101 ? 16.573 8.514 -28.112 1.00 43.56 101 PHE A O 1
ATOM 774 N N . PHE A 1 102 ? 15.673 7.952 -30.059 1.00 41.41 102 PHE A N 1
ATOM 775 C CA . PHE A 1 102 ? 15.366 9.379 -30.351 1.00 41.41 102 PHE A CA 1
ATOM 776 C C . PHE A 1 102 ? 13.902 9.849 -30.263 1.00 41.41 102 PHE A C 1
ATOM 778 O O . PHE A 1 102 ? 13.666 11.050 -30.339 1.00 41.41 102 PHE A O 1
ATOM 785 N N . GLY A 1 103 ? 12.919 8.970 -30.033 1.00 42.41 103 GLY A N 1
ATOM 786 C CA . GLY A 1 103 ? 11.495 9.359 -30.092 1.00 42.41 103 GLY A CA 1
ATOM 787 C C . GLY A 1 103 ? 10.713 9.430 -28.772 1.00 42.41 103 GLY A C 1
ATOM 788 O O . GLY A 1 103 ? 9.566 9.856 -28.787 1.00 42.41 103 GLY A O 1
ATOM 789 N N . GLN A 1 104 ? 11.266 8.978 -27.643 1.00 44.00 104 GLN A N 1
ATOM 790 C CA . GLN A 1 104 ? 10.473 8.713 -26.422 1.00 44.00 104 GLN A CA 1
ATOM 791 C C . GLN A 1 104 ? 10.608 9.781 -25.323 1.00 44.00 104 GLN A C 1
ATOM 793 O O . GLN A 1 104 ? 9.997 9.662 -24.267 1.00 44.00 104 GLN A O 1
ATOM 798 N N . THR A 1 105 ? 11.368 10.852 -25.561 1.00 44.75 105 THR A N 1
ATOM 799 C CA . THR A 1 105 ? 11.624 11.923 -24.581 1.00 44.75 105 THR A CA 1
ATOM 800 C C . THR A 1 105 ? 10.392 12.760 -24.212 1.00 44.75 105 THR A C 1
ATOM 802 O O . THR A 1 105 ? 10.432 13.458 -23.202 1.00 44.75 105 THR A O 1
ATOM 805 N N . GLN A 1 106 ? 9.288 12.682 -24.965 1.00 44.81 106 GLN A N 1
ATOM 806 C CA . GLN A 1 106 ? 8.036 13.361 -24.603 1.00 44.81 106 GLN A CA 1
ATOM 807 C C . GLN A 1 106 ? 7.212 12.595 -23.555 1.00 44.81 106 GLN A C 1
ATOM 809 O O . GLN A 1 106 ? 6.654 13.225 -22.658 1.00 44.81 106 GLN A O 1
ATOM 814 N N . ASP A 1 107 ? 7.217 11.261 -23.577 1.00 41.84 107 ASP A N 1
ATOM 815 C CA . ASP A 1 107 ? 6.439 10.457 -22.623 1.00 41.84 107 ASP A CA 1
ATOM 816 C C . ASP A 1 107 ? 7.165 10.298 -21.278 1.00 41.84 107 ASP A C 1
ATOM 818 O O . ASP A 1 107 ? 6.533 10.240 -20.221 1.00 41.84 107 ASP A O 1
ATOM 822 N N . THR A 1 108 ? 8.503 10.349 -21.271 1.00 43.16 108 THR A N 1
ATOM 823 C CA . THR A 1 108 ? 9.287 10.395 -20.026 1.00 43.16 108 THR A CA 1
ATOM 824 C C . THR A 1 108 ? 9.038 11.674 -19.226 1.00 43.16 108 THR A C 1
ATOM 826 O O . THR A 1 108 ? 9.131 11.638 -18.004 1.00 43.16 108 THR A O 1
ATOM 829 N N . LEU A 1 109 ? 8.687 12.795 -19.873 1.00 41.19 109 LEU A N 1
ATOM 830 C CA . LEU A 1 109 ? 8.295 14.031 -19.180 1.00 41.19 109 LEU A CA 1
ATOM 831 C C . LEU A 1 109 ? 6.934 13.892 -18.487 1.00 41.19 109 LEU A C 1
ATOM 833 O O . LEU A 1 109 ? 6.759 14.418 -17.390 1.00 41.19 109 LEU A O 1
ATOM 837 N N . VAL A 1 110 ? 6.003 13.132 -19.071 1.00 46.97 110 VAL A N 1
ATOM 838 C CA . VAL A 1 110 ? 4.722 12.792 -18.430 1.00 46.97 110 VAL A CA 1
ATOM 839 C C . VAL A 1 110 ? 4.960 11.848 -17.250 1.00 46.97 110 VAL A C 1
ATOM 841 O O . VAL A 1 110 ? 4.429 12.076 -16.163 1.00 46.97 110 VAL A O 1
ATOM 844 N N . PHE A 1 111 ? 5.854 10.868 -17.411 1.00 42.41 111 PHE A N 1
ATOM 845 C CA . PHE A 1 111 ? 6.294 9.995 -16.322 1.00 42.41 111 PHE A CA 1
ATOM 846 C C . PHE A 1 111 ? 6.955 10.778 -15.186 1.00 42.41 111 PHE A C 1
ATOM 848 O O . PHE A 1 111 ? 6.626 10.580 -14.021 1.00 42.41 111 PHE A O 1
ATOM 855 N N . HIS A 1 112 ? 7.828 11.727 -15.523 1.00 36.84 112 HIS A N 1
ATOM 856 C CA . HIS A 1 112 ? 8.444 12.627 -14.560 1.00 36.84 112 HIS A CA 1
ATOM 857 C C . HIS A 1 112 ? 7.385 13.503 -13.891 1.00 36.84 112 HIS A C 1
ATOM 859 O O . HIS A 1 112 ? 7.474 13.710 -12.696 1.00 36.84 112 HIS A O 1
ATOM 865 N N . SER A 1 113 ? 6.345 13.957 -14.599 1.00 40.09 113 SER A N 1
ATOM 866 C CA . SER A 1 113 ? 5.260 14.741 -13.997 1.00 40.09 113 SER A CA 1
ATOM 867 C C . SER A 1 113 ? 4.361 13.932 -13.055 1.00 40.09 113 SER A C 1
ATOM 869 O O . SER A 1 113 ? 3.935 14.478 -12.047 1.00 40.09 113 SER A O 1
ATOM 871 N N . HIS A 1 114 ? 4.124 12.641 -13.314 1.00 40.16 114 HIS A N 1
ATOM 872 C CA . HIS A 1 114 ? 3.292 11.787 -12.457 1.00 40.16 114 HIS A CA 1
ATOM 873 C C . HIS A 1 114 ? 4.066 11.165 -11.289 1.00 40.16 114 HIS A C 1
ATOM 875 O O . HIS A 1 114 ? 3.556 11.118 -10.176 1.00 40.16 114 HIS A O 1
ATOM 881 N N . LEU A 1 115 ? 5.328 10.786 -11.499 1.00 38.69 115 LEU A N 1
ATOM 882 C CA . LEU A 1 115 ? 6.227 10.323 -10.438 1.00 38.69 115 LEU A CA 1
ATOM 883 C C . LEU A 1 115 ? 6.664 11.504 -9.553 1.00 38.69 115 LEU A C 1
ATOM 885 O O . LEU A 1 115 ? 6.717 11.368 -8.335 1.00 38.69 115 LEU A O 1
ATOM 889 N N . LEU A 1 116 ? 6.855 12.701 -10.130 1.00 36.69 116 LEU A N 1
ATOM 890 C CA . LEU A 1 116 ? 6.902 13.939 -9.353 1.00 36.69 116 LEU A CA 1
ATOM 891 C C . LEU A 1 116 ? 5.544 14.292 -8.755 1.00 36.69 116 LEU A C 1
ATOM 893 O O . LEU A 1 116 ? 5.554 14.963 -7.754 1.00 36.69 116 LEU A O 1
ATOM 897 N N . GLN A 1 117 ? 4.381 13.917 -9.275 1.00 42.22 117 GLN A N 1
ATOM 898 C CA . GLN A 1 117 ? 3.128 14.178 -8.547 1.00 42.22 117 GLN A CA 1
ATOM 899 C C . GLN A 1 117 ? 2.964 13.236 -7.352 1.00 42.22 117 GLN A C 1
ATOM 901 O O . GLN A 1 117 ? 2.484 13.676 -6.316 1.00 42.22 117 GLN A O 1
ATOM 906 N N . ASP A 1 118 ? 3.434 11.992 -7.433 1.00 43.16 118 ASP A N 1
ATOM 907 C CA . ASP A 1 118 ? 3.449 11.084 -6.283 1.00 43.16 118 ASP A CA 1
ATOM 908 C C . ASP A 1 118 ? 4.546 11.470 -5.262 1.00 43.16 118 ASP A C 1
ATOM 910 O O . ASP A 1 118 ? 4.281 11.442 -4.064 1.00 43.16 118 ASP A O 1
ATOM 914 N N . ILE A 1 119 ? 5.729 11.939 -5.699 1.00 39.41 119 ILE A N 1
ATOM 915 C CA . ILE A 1 119 ? 6.823 12.414 -4.814 1.00 39.41 119 ILE A CA 1
ATOM 916 C C . ILE A 1 119 ? 6.652 13.887 -4.363 1.00 39.41 119 ILE A C 1
ATOM 918 O O . ILE A 1 119 ? 6.961 14.212 -3.221 1.00 39.41 119 ILE A O 1
ATOM 922 N N . LEU A 1 120 ? 6.147 14.787 -5.216 1.00 40.81 120 LEU A N 1
ATOM 923 C CA . LEU A 1 120 ? 5.865 16.221 -4.955 1.00 40.81 120 LEU A CA 1
ATOM 924 C C . LEU A 1 120 ? 4.404 16.507 -4.582 1.00 40.81 120 LEU A C 1
ATOM 926 O O . LEU A 1 120 ? 4.055 17.671 -4.375 1.00 40.81 120 LEU A O 1
ATOM 930 N N . SER A 1 121 ? 3.543 15.498 -4.407 1.00 39.03 121 SER A N 1
ATOM 931 C CA . SER A 1 121 ? 2.337 15.697 -3.581 1.00 39.03 121 SER A CA 1
ATOM 932 C C . SER A 1 121 ? 2.718 16.143 -2.156 1.00 39.03 121 SER A C 1
ATOM 934 O O . SER A 1 121 ? 1.909 16.729 -1.441 1.00 39.03 121 SER A O 1
ATOM 936 N N . LEU A 1 122 ? 3.996 15.996 -1.786 1.00 43.09 122 LEU A N 1
ATOM 937 C CA . LEU A 1 122 ? 4.681 16.793 -0.779 1.00 43.09 122 LEU A CA 1
ATOM 938 C C . LEU A 1 122 ? 5.178 18.140 -1.331 1.00 43.09 122 LEU A C 1
ATOM 940 O O . LEU A 1 122 ? 6.278 18.252 -1.866 1.00 43.09 122 LEU A O 1
ATOM 944 N N . GLY A 1 123 ? 4.406 19.193 -1.078 1.00 42.53 123 GLY A N 1
ATOM 945 C CA . GLY A 1 123 ? 4.915 20.387 -0.393 1.00 42.53 123 GLY A CA 1
ATOM 946 C C . GLY A 1 123 ? 5.917 21.317 -1.089 1.00 42.53 123 GLY A C 1
ATOM 947 O O . GLY A 1 123 ? 6.041 22.439 -0.617 1.00 42.53 123 GLY A O 1
ATOM 948 N N . PHE A 1 124 ? 6.584 20.957 -2.191 1.00 37.09 124 PHE A N 1
ATOM 949 C CA . PHE A 1 124 ? 7.647 21.805 -2.760 1.00 37.09 124 PHE A CA 1
ATOM 950 C C . PHE A 1 124 ? 7.121 23.109 -3.384 1.00 37.09 124 PHE A C 1
ATOM 952 O O . PHE A 1 124 ? 7.853 24.089 -3.464 1.00 37.09 124 PHE A O 1
ATOM 959 N N . LEU A 1 125 ? 5.840 23.164 -3.773 1.00 35.97 125 LEU A N 1
ATOM 960 C CA . LEU A 1 125 ? 5.211 24.419 -4.205 1.00 35.97 125 LEU A CA 1
ATOM 961 C C . LEU A 1 125 ? 4.593 25.219 -3.041 1.00 35.97 125 LEU A C 1
ATOM 963 O O . LEU A 1 125 ? 4.473 26.434 -3.147 1.00 35.97 125 LEU A O 1
ATOM 967 N N . SER A 1 126 ? 4.210 24.567 -1.934 1.00 38.38 126 SER A N 1
ATOM 968 C CA . SER A 1 126 ? 3.573 25.252 -0.794 1.00 38.38 126 SER A CA 1
ATOM 969 C C . SER A 1 126 ? 4.603 25.938 0.100 1.00 38.38 126 SER A C 1
ATOM 971 O O . SER A 1 126 ? 4.390 27.075 0.501 1.00 38.3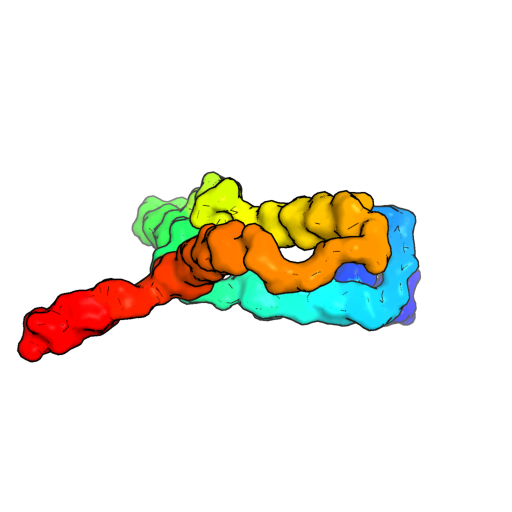8 126 SER A O 1
ATOM 973 N N . THR A 1 127 ? 5.755 25.307 0.355 1.00 40.62 127 THR A N 1
ATOM 974 C CA . THR A 1 127 ? 6.821 25.931 1.156 1.00 40.62 127 THR A CA 1
ATOM 975 C C . THR A 1 127 ? 7.528 27.072 0.430 1.00 40.62 127 THR A C 1
ATOM 977 O O . THR A 1 127 ? 8.017 27.978 1.099 1.00 40.62 127 THR A O 1
ATOM 980 N N . LEU A 1 128 ? 7.549 27.085 -0.908 1.00 38.25 128 LEU A N 1
ATOM 981 C CA . LEU A 1 128 ? 8.043 28.224 -1.696 1.00 38.25 128 LEU A CA 1
ATOM 982 C C . LEU A 1 128 ? 7.046 29.396 -1.728 1.00 38.25 128 LEU A C 1
ATOM 984 O O . LEU A 1 128 ? 7.467 30.542 -1.675 1.00 38.25 128 LEU A O 1
ATOM 988 N N . LEU A 1 129 ? 5.733 29.137 -1.729 1.00 42.03 129 LEU A N 1
ATOM 989 C CA . LEU A 1 129 ? 4.719 30.202 -1.664 1.00 42.03 129 LEU A CA 1
ATOM 990 C C . LEU A 1 129 ? 4.517 30.787 -0.254 1.00 42.03 129 LEU A C 1
ATOM 992 O O . LEU A 1 129 ? 4.095 31.933 -0.137 1.00 42.03 129 LEU A O 1
ATOM 996 N N . GLU A 1 130 ? 4.833 30.045 0.811 1.00 41.06 130 GLU A N 1
ATOM 997 C CA . GLU A 1 130 ? 4.808 30.564 2.192 1.00 41.06 130 GLU A CA 1
ATOM 998 C C . GLU A 1 130 ? 6.114 31.254 2.616 1.00 41.06 130 GLU A C 1
ATOM 1000 O O . GLU A 1 130 ? 6.103 32.011 3.585 1.00 41.06 130 GLU A O 1
ATOM 1005 N N . SER A 1 131 ? 7.226 31.054 1.897 1.00 37.62 131 SER A N 1
ATOM 1006 C CA . SER A 1 131 ? 8.487 31.766 2.171 1.00 37.62 131 SER A CA 1
ATOM 1007 C C . SER A 1 131 ? 8.598 33.132 1.482 1.00 37.62 131 SER A C 1
ATOM 1009 O O . SER A 1 131 ? 9.431 33.930 1.898 1.00 37.62 131 SER A O 1
ATOM 1011 N N . ASP A 1 132 ? 7.704 33.442 0.538 1.00 38.19 132 ASP A N 1
ATOM 1012 C CA . ASP A 1 132 ? 7.540 34.780 -0.057 1.00 38.19 132 ASP A CA 1
ATOM 1013 C C . ASP A 1 132 ? 6.406 35.603 0.607 1.00 38.19 132 ASP A C 1
ATOM 1015 O O . ASP A 1 132 ? 6.042 36.678 0.126 1.00 38.19 132 ASP A O 1
ATOM 1019 N N . ALA A 1 133 ? 5.828 35.112 1.714 1.00 45.62 133 ALA A N 1
ATOM 1020 C CA . ALA A 1 133 ? 4.738 35.761 2.456 1.00 45.62 133 ALA A CA 1
ATOM 1021 C C . ALA A 1 133 ? 5.128 36.250 3.871 1.00 45.62 133 ALA A C 1
ATOM 1023 O O . ALA A 1 133 ? 4.241 36.542 4.680 1.00 45.62 133 ALA A O 1
ATOM 1024 N N . LEU A 1 134 ? 6.431 36.369 4.166 1.00 39.22 134 LEU A N 1
ATOM 1025 C CA . LEU A 1 134 ? 6.977 36.994 5.382 1.00 39.22 134 LEU A CA 1
ATOM 1026 C C . LEU A 1 134 ? 8.047 38.039 5.055 1.00 39.22 134 LEU A C 1
ATOM 1028 O O . LEU A 1 134 ? 8.946 37.731 4.245 1.00 39.22 134 LEU A O 1
#

Secondary structure (DSSP, 8-state):
-HHHHHTT--HHHHHHHHHHSS---HHHHHHHHHHHHHTS---TTSHHHHHHHHHHHTT--HHHHHHHHHTT-BTTBBTHHHHHHHHHHHHHHH--SS--SSS-HHHHHHHHHHHHHHHHTSSTTHHHHHHT--

pLDDT: mean 77.15, std 23.75, range [35.97, 98.44]

InterPro domains:
  IPR002020 Citrate synthase [PTHR23118] (1-101)
  IPR016142 Citrate synthase-like, large alpha subdomain [G3DSA:1.10.580.10] (11-100)
  IPR036969 Citrate synthase superfamily [SSF48256] (6-96)